Protein AF-A0A6A6DJ45-F1 (afdb_monomer_lite)

Secondary structure (DSSP, 8-state):
-PPP-TTHHHHHHHHHHHHHHHHHHHHHHHHTT-S--HHHHHHHHHHHHHHHHHHHHHHHHHHHHHHHHHTT--HHHHHHHHHHHHHHHHHHHHHHHH--SS-HHHHHHHHHHHHHHHHHHHHHHHHHHHHHHHHT-

Structure (mmCIF, N/CA/C/O backbone):
data_AF-A0A6A6DJ45-F1
#
_entry.id   AF-A0A6A6DJ45-F1
#
loop_
_atom_site.group_PDB
_atom_site.id
_atom_site.type_symbol
_atom_site.label_atom_id
_atom_site.label_alt_id
_atom_site.label_comp_id
_atom_site.label_asym_id
_atom_site.label_entity_id
_atom_site.label_seq_id
_atom_site.pdbx_PDB_ins_code
_atom_site.Cartn_x
_atom_site.Cartn_y
_atom_site.Cartn_z
_atom_site.occupancy
_atom_site.B_iso_or_equiv
_atom_site.auth_seq_id
_atom_site.auth_comp_id
_atom_site.auth_asym_id
_atom_site.auth_atom_id
_atom_site.pdbx_PDB_model_num
ATOM 1 N N . MET A 1 1 ? -21.420 -13.160 11.754 1.00 58.66 1 MET A N 1
ATOM 2 C CA . MET A 1 1 ? -20.255 -12.249 11.829 1.00 58.66 1 MET A CA 1
ATOM 3 C C . MET A 1 1 ? -19.426 -12.450 10.572 1.00 58.66 1 MET A C 1
ATOM 5 O O . MET A 1 1 ? -19.214 -13.600 10.213 1.00 58.66 1 MET A O 1
ATOM 9 N N . ALA A 1 2 ? -19.024 -11.387 9.871 1.00 76.56 2 ALA A N 1
ATOM 10 C CA . ALA A 1 2 ? -18.164 -11.529 8.694 1.00 76.56 2 ALA A CA 1
ATOM 11 C C . ALA A 1 2 ? -16.734 -11.888 9.129 1.00 76.56 2 ALA A C 1
ATOM 13 O O . ALA A 1 2 ? -16.227 -11.306 10.091 1.00 76.56 2 ALA A O 1
ATOM 14 N N . SER A 1 3 ? -16.093 -12.824 8.433 1.00 92.31 3 SER A N 1
ATOM 15 C CA . SER A 1 3 ? -14.705 -13.222 8.690 1.00 92.31 3 SER A CA 1
ATOM 16 C C . SER A 1 3 ? -13.738 -12.061 8.440 1.00 92.31 3 SER A C 1
ATOM 18 O O . SER A 1 3 ? -13.922 -11.282 7.503 1.00 92.31 3 SER A O 1
ATOM 20 N N . ASN A 1 4 ? -12.707 -11.929 9.277 1.00 94.56 4 ASN A N 1
ATOM 21 C CA . ASN A 1 4 ? -11.669 -10.913 9.113 1.00 94.56 4 ASN A CA 1
ATOM 22 C C . ASN A 1 4 ? -10.489 -11.487 8.314 1.00 94.56 4 ASN A C 1
ATOM 24 O O . ASN A 1 4 ? -9.824 -12.416 8.765 1.00 94.56 4 ASN A O 1
ATOM 28 N N . TYR A 1 5 ? -10.237 -10.923 7.137 1.00 95.50 5 TYR A N 1
ATOM 29 C CA . TYR A 1 5 ? -9.173 -11.326 6.219 1.00 95.50 5 TYR A CA 1
ATOM 30 C C . TYR A 1 5 ? -8.051 -10.285 6.122 1.00 95.50 5 TYR A C 1
ATOM 32 O O . TYR A 1 5 ? -7.101 -10.479 5.364 1.00 95.50 5 TYR A O 1
ATOM 40 N N . SER A 1 6 ? -8.125 -9.188 6.884 1.00 95.69 6 SER A N 1
ATOM 41 C CA . SER A 1 6 ? -7.197 -8.060 6.767 1.00 95.69 6 SER A CA 1
ATOM 42 C C . SER A 1 6 ? -5.736 -8.468 6.976 1.00 95.69 6 SER A C 1
ATOM 44 O O . SER A 1 6 ? -4.842 -7.907 6.350 1.00 95.69 6 SER A O 1
ATOM 46 N N . ILE A 1 7 ? -5.487 -9.468 7.831 1.00 96.44 7 ILE A N 1
ATOM 47 C CA . ILE A 1 7 ? -4.138 -9.951 8.149 1.00 96.44 7 ILE A CA 1
ATOM 48 C C . ILE A 1 7 ? -3.430 -10.554 6.929 1.00 96.44 7 ILE A C 1
ATOM 50 O O . ILE A 1 7 ? -2.239 -10.321 6.727 1.00 96.44 7 ILE A O 1
ATOM 54 N N . TYR A 1 8 ? -4.171 -11.238 6.050 1.00 96.88 8 TYR A N 1
ATOM 55 C CA . TYR A 1 8 ? -3.629 -11.785 4.804 1.00 96.88 8 TYR A CA 1
ATOM 56 C C . TYR A 1 8 ? -3.222 -10.680 3.826 1.00 96.88 8 TYR A C 1
ATOM 58 O O . TYR A 1 8 ? -2.338 -10.888 2.997 1.00 96.88 8 TYR A O 1
ATOM 66 N N . GLY A 1 9 ? -3.801 -9.483 3.963 1.00 95.50 9 GLY A N 1
ATOM 67 C CA . GLY A 1 9 ? -3.427 -8.310 3.181 1.00 95.50 9 GLY A CA 1
ATOM 68 C C . GLY A 1 9 ? -1.955 -7.924 3.324 1.00 95.50 9 GLY A C 1
ATOM 69 O O . GLY A 1 9 ? -1.377 -7.431 2.360 1.00 95.50 9 GLY A O 1
ATOM 70 N N . ILE A 1 10 ? -1.323 -8.205 4.471 1.00 96.62 10 ILE A N 1
ATOM 71 C CA . ILE A 1 10 ? 0.112 -7.952 4.681 1.00 96.62 10 ILE A CA 1
ATOM 72 C C . ILE A 1 10 ? 0.944 -8.831 3.741 1.00 96.62 10 ILE A C 1
ATOM 74 O O . ILE A 1 10 ? 1.793 -8.324 3.008 1.00 96.62 10 ILE A O 1
ATOM 78 N N . ALA A 1 11 ? 0.664 -10.138 3.719 1.00 96.81 11 ALA A N 1
ATOM 79 C CA . ALA A 1 11 ? 1.357 -11.083 2.847 1.00 96.81 11 ALA A CA 1
ATOM 80 C C . ALA A 1 11 ? 1.086 -10.775 1.368 1.00 96.81 11 ALA A C 1
ATOM 82 O O . ALA A 1 11 ? 2.019 -10.706 0.571 1.00 96.81 11 ALA A O 1
ATOM 83 N N . VAL A 1 12 ? -0.177 -10.516 1.011 1.00 96.44 12 VAL A N 1
ATOM 84 C CA . VAL A 1 12 ? -0.564 -10.126 -0.353 1.00 96.44 12 VAL A CA 1
ATOM 85 C C . VAL A 1 12 ? 0.198 -8.879 -0.802 1.00 96.44 12 VAL A C 1
ATOM 87 O O . VAL A 1 12 ? 0.717 -8.849 -1.916 1.00 96.44 12 VAL A O 1
ATOM 90 N N . PHE A 1 13 ? 0.316 -7.863 0.053 1.00 96.19 13 PHE A N 1
ATOM 91 C CA . PHE A 1 13 ? 1.012 -6.631 -0.301 1.00 96.19 13 PHE A CA 1
ATOM 92 C C . PHE A 1 13 ? 2.534 -6.803 -0.405 1.00 96.19 13 PHE A C 1
ATOM 94 O O . PHE A 1 13 ? 3.163 -6.211 -1.287 1.00 96.19 13 PHE A O 1
ATOM 101 N N . TRP A 1 14 ? 3.127 -7.657 0.431 1.00 96.31 14 TRP A N 1
ATOM 102 C CA . TRP A 1 14 ? 4.528 -8.049 0.281 1.00 96.31 14 TRP A CA 1
ATOM 103 C C . TRP A 1 14 ? 4.771 -8.704 -1.079 1.00 96.31 14 TRP A C 1
ATOM 105 O O . TRP A 1 14 ? 5.621 -8.241 -1.838 1.00 96.31 14 TRP A O 1
ATOM 115 N N . PHE A 1 15 ? 3.954 -9.698 -1.442 1.00 96.00 15 PHE A N 1
ATOM 116 C CA . PHE A 1 15 ? 4.055 -10.352 -2.747 1.00 96.00 15 PHE A CA 1
ATOM 117 C C . PHE A 1 15 ? 3.794 -9.393 -3.907 1.00 96.00 15 PHE A C 1
ATOM 119 O O . PHE A 1 15 ? 4.418 -9.540 -4.948 1.00 96.00 15 PHE A O 1
ATOM 126 N N . LEU A 1 16 ? 2.934 -8.387 -3.742 1.00 93.88 16 LEU A N 1
ATOM 127 C CA . LEU A 1 16 ? 2.707 -7.361 -4.761 1.00 93.88 16 LEU A CA 1
ATOM 128 C C . LEU A 1 16 ? 3.932 -6.454 -4.982 1.00 93.88 16 LEU A C 1
ATOM 130 O O . LEU A 1 16 ? 4.109 -5.922 -6.076 1.00 93.88 16 LEU A O 1
ATOM 134 N N . SER A 1 17 ? 4.784 -6.285 -3.968 1.00 94.50 17 SER A N 1
ATOM 135 C CA . SER A 1 17 ? 5.960 -5.404 -4.029 1.00 94.50 17 SER A CA 1
ATOM 136 C C . SER A 1 17 ? 7.168 -6.052 -4.725 1.00 94.50 17 SER A C 1
ATOM 138 O O . SER A 1 17 ? 8.067 -5.349 -5.173 1.00 94.50 17 SER A O 1
ATOM 140 N N . VAL A 1 18 ? 7.176 -7.382 -4.876 1.00 95.12 18 VAL A N 1
ATOM 141 C CA . VAL A 1 18 ? 8.285 -8.161 -5.462 1.00 95.12 18 VAL A CA 1
ATOM 142 C C . VAL A 1 18 ? 8.343 -8.138 -7.005 1.00 95.12 18 VAL A C 1
ATOM 144 O O . VAL A 1 18 ? 9.436 -7.962 -7.546 1.00 95.12 18 VAL A O 1
ATOM 147 N N . PRO A 1 19 ? 7.236 -8.287 -7.764 1.00 93.00 19 PRO A N 1
ATOM 148 C CA . PRO A 1 19 ? 7.268 -8.345 -9.226 1.00 93.00 19 PRO A CA 1
ATOM 149 C C . PRO A 1 19 ? 8.011 -7.202 -9.935 1.00 93.00 19 PRO A C 1
ATOM 151 O O . PRO A 1 19 ? 8.752 -7.508 -10.871 1.00 93.00 19 PRO A O 1
ATOM 154 N N . PRO A 1 20 ? 7.886 -5.916 -9.531 1.00 92.00 20 PRO A N 1
ATOM 155 C CA . PRO A 1 20 ? 8.671 -4.852 -10.152 1.00 92.00 20 PRO A CA 1
ATOM 156 C C . PRO A 1 20 ? 10.180 -5.095 -10.027 1.00 92.00 20 PRO A C 1
ATOM 158 O O . PRO A 1 20 ? 10.889 -4.926 -11.013 1.00 92.00 20 PRO A O 1
ATOM 161 N N . HIS A 1 21 ? 10.657 -5.557 -8.866 1.00 94.00 21 HIS A N 1
ATOM 162 C CA . HIS A 1 21 ? 12.071 -5.876 -8.641 1.00 94.00 21 HIS A CA 1
ATOM 163 C C . HIS A 1 21 ? 12.550 -7.013 -9.548 1.00 94.00 21 HIS A C 1
ATOM 165 O O . HIS A 1 21 ? 13.553 -6.882 -10.245 1.00 94.00 21 HIS A O 1
ATOM 171 N N . LEU A 1 22 ? 11.794 -8.115 -9.610 1.00 94.56 22 LEU A N 1
ATOM 172 C CA . LEU A 1 22 ? 12.138 -9.248 -10.476 1.00 94.56 22 LEU A CA 1
ATOM 173 C C . LEU A 1 22 ? 12.192 -8.834 -11.951 1.00 94.56 22 LEU A C 1
ATOM 175 O O . LEU A 1 22 ? 13.090 -9.245 -12.688 1.00 94.56 22 LEU A O 1
ATOM 179 N N . TYR A 1 23 ? 11.257 -7.984 -12.377 1.00 91.38 23 TYR A N 1
ATOM 180 C CA . TYR A 1 23 ? 11.249 -7.471 -13.739 1.00 91.38 23 TYR A CA 1
ATOM 181 C C . TYR A 1 23 ? 12.410 -6.501 -14.003 1.00 91.38 23 TYR A C 1
ATOM 183 O O . TYR A 1 23 ? 13.002 -6.544 -15.082 1.00 91.38 23 TYR A O 1
ATOM 191 N N . ALA A 1 24 ? 12.797 -5.689 -13.016 1.00 91.00 24 ALA A N 1
ATOM 192 C CA . ALA A 1 24 ? 13.973 -4.828 -13.099 1.00 91.00 24 ALA A CA 1
ATOM 193 C C . ALA A 1 24 ? 15.245 -5.661 -13.329 1.00 91.00 24 ALA A C 1
ATOM 195 O O . ALA A 1 24 ? 15.975 -5.417 -14.292 1.00 91.00 24 ALA A O 1
ATOM 196 N N . LEU A 1 25 ? 15.468 -6.698 -12.514 1.00 93.12 25 LEU A N 1
ATOM 197 C CA . LEU A 1 25 ? 16.616 -7.602 -12.647 1.00 93.12 25 LEU A CA 1
ATOM 198 C C . LEU A 1 25 ? 16.658 -8.288 -14.019 1.00 93.12 25 LEU A C 1
ATOM 200 O O . LEU A 1 25 ? 17.724 -8.401 -14.624 1.00 93.12 25 LEU A O 1
ATOM 204 N N . PHE A 1 26 ? 15.502 -8.691 -14.550 1.00 91.38 26 PHE A N 1
ATOM 205 C CA . PHE A 1 26 ? 15.406 -9.271 -15.890 1.00 91.38 26 PHE A CA 1
ATOM 206 C C . PHE A 1 26 ? 15.810 -8.286 -16.999 1.00 91.38 26 PHE A C 1
ATOM 208 O O . PHE A 1 26 ? 16.522 -8.661 -17.934 1.00 91.38 26 PHE A O 1
ATOM 215 N N . ILE A 1 27 ? 15.382 -7.022 -16.908 1.00 89.88 27 ILE A N 1
ATOM 216 C CA . ILE A 1 27 ? 15.779 -5.978 -17.866 1.00 89.88 27 ILE A CA 1
ATOM 217 C C . ILE A 1 27 ? 17.277 -5.700 -17.771 1.00 89.88 27 ILE A C 1
ATOM 219 O O . ILE A 1 27 ? 17.928 -5.567 -18.807 1.00 89.88 27 ILE A O 1
ATOM 223 N N . LEU A 1 28 ? 17.820 -5.647 -16.554 1.00 89.19 28 LEU A N 1
ATOM 224 C CA . LEU A 1 28 ? 19.240 -5.417 -16.318 1.00 89.19 28 LEU A CA 1
ATOM 225 C C . LEU A 1 28 ? 20.101 -6.539 -16.906 1.00 89.19 28 LEU A C 1
ATOM 227 O O . LEU A 1 28 ? 21.056 -6.257 -17.627 1.00 89.19 28 LEU A O 1
ATOM 231 N N . ALA A 1 29 ? 19.721 -7.801 -16.684 1.00 89.38 29 ALA A N 1
ATOM 232 C CA . ALA A 1 29 ? 20.400 -8.948 -17.283 1.00 89.38 29 ALA A CA 1
ATOM 233 C C . ALA A 1 29 ? 20.449 -8.827 -18.815 1.00 89.38 29 ALA A C 1
ATOM 235 O O . ALA A 1 29 ? 21.510 -8.962 -19.414 1.00 89.38 29 ALA A O 1
ATOM 236 N N . LYS A 1 30 ? 19.328 -8.446 -19.442 1.00 86.50 30 LYS A N 1
ATOM 237 C CA . LYS A 1 30 ? 19.248 -8.197 -20.890 1.00 86.50 30 LYS A CA 1
ATOM 238 C C . LYS A 1 30 ? 19.963 -6.933 -21.364 1.00 86.50 30 LYS A C 1
ATOM 240 O O . LYS A 1 30 ? 20.086 -6.742 -22.572 1.00 86.50 30 LYS A O 1
ATOM 245 N N . ALA A 1 31 ? 20.303 -6.001 -20.480 1.00 87.00 31 ALA A N 1
ATOM 246 C CA . ALA A 1 31 ? 20.999 -4.767 -20.836 1.00 87.00 31 ALA A CA 1
ATOM 247 C C . ALA A 1 31 ? 22.511 -4.978 -20.937 1.00 87.00 31 ALA A C 1
ATOM 249 O O . ALA A 1 31 ? 23.172 -4.252 -21.674 1.00 87.00 31 ALA A O 1
ATOM 250 N N . ASN A 1 32 ? 23.053 -5.978 -20.238 1.00 81.81 32 ASN A N 1
ATOM 251 C CA . ASN A 1 32 ? 24.482 -6.278 -20.269 1.00 81.81 32 ASN A CA 1
ATOM 252 C C . ASN A 1 32 ? 24.984 -6.659 -21.667 1.00 81.81 32 ASN A C 1
ATOM 254 O O . ASN A 1 32 ? 26.110 -6.299 -21.999 1.00 81.81 32 ASN A O 1
ATOM 258 N N . ASP A 1 33 ? 24.121 -7.256 -22.490 1.00 84.56 33 ASP A N 1
ATOM 259 C CA . ASP A 1 33 ? 24.430 -7.676 -23.863 1.00 84.56 33 ASP A CA 1
ATOM 260 C C . ASP A 1 33 ? 24.249 -6.562 -24.915 1.00 84.56 33 ASP A C 1
ATOM 262 O O . ASP A 1 33 ? 24.378 -6.809 -26.111 1.00 84.56 33 ASP A O 1
ATOM 266 N N . CYS A 1 34 ? 23.883 -5.342 -24.506 1.00 80.50 34 CYS A N 1
ATOM 267 C CA . CYS A 1 34 ? 23.579 -4.235 -25.420 1.00 80.50 34 CYS A CA 1
ATOM 268 C C . CYS A 1 34 ? 24.689 -3.187 -25.425 1.00 80.50 34 CYS A C 1
ATOM 270 O O . CYS A 1 34 ? 25.221 -2.843 -24.370 1.00 80.50 34 CYS A O 1
ATOM 272 N N . GLU A 1 35 ? 24.965 -2.623 -26.600 1.00 79.38 35 GLU A N 1
ATOM 273 C CA . GLU A 1 35 ? 25.890 -1.497 -26.752 1.00 79.38 35 GLU A CA 1
ATOM 274 C C . GLU A 1 35 ? 25.282 -0.196 -26.194 1.00 79.38 35 GLU A C 1
ATOM 276 O O . GLU A 1 35 ? 25.908 0.468 -25.369 1.00 79.38 35 GLU A O 1
ATOM 281 N N . ASP A 1 36 ? 24.015 0.105 -26.521 1.00 83.94 36 ASP A N 1
ATOM 282 C CA . ASP A 1 36 ? 23.248 1.184 -25.879 1.00 83.94 36 ASP A CA 1
ATOM 283 C C . ASP A 1 36 ? 22.398 0.654 -24.712 1.00 83.94 36 ASP A C 1
ATOM 285 O O . ASP A 1 36 ? 21.398 -0.054 -24.880 1.00 83.94 36 ASP A O 1
ATOM 289 N N . LYS A 1 37 ? 22.812 1.012 -23.495 1.00 87.69 37 LYS A N 1
ATOM 290 C CA . LYS A 1 37 ? 22.194 0.581 -22.230 1.00 87.69 37 LYS A CA 1
ATOM 291 C C . LYS A 1 37 ? 21.220 1.613 -21.662 1.00 87.69 37 LYS A C 1
ATOM 293 O O . LYS A 1 37 ? 20.495 1.308 -20.715 1.00 87.69 37 LYS A O 1
ATOM 298 N N . THR A 1 38 ? 21.167 2.812 -22.235 1.00 85.94 38 THR A N 1
ATOM 299 C CA . THR A 1 38 ? 20.573 4.005 -21.612 1.00 85.94 38 THR A CA 1
ATOM 300 C C . THR A 1 38 ? 19.079 3.831 -21.337 1.00 85.94 38 THR A C 1
ATOM 302 O O . THR A 1 38 ? 18.615 4.004 -20.209 1.00 85.94 38 THR A O 1
ATOM 305 N N . ALA A 1 39 ? 18.311 3.398 -22.342 1.00 84.62 39 ALA A N 1
ATOM 306 C CA . ALA A 1 39 ? 16.864 3.205 -22.210 1.00 84.62 39 ALA A CA 1
ATOM 307 C C . ALA A 1 39 ? 16.496 2.054 -21.253 1.00 84.62 39 ALA A C 1
ATOM 309 O O . ALA A 1 39 ? 15.511 2.132 -20.507 1.00 84.62 39 ALA A O 1
ATOM 310 N N . LYS A 1 40 ? 17.297 0.982 -21.248 1.00 86.69 40 LYS A N 1
ATOM 311 C CA . LYS A 1 40 ? 17.096 -0.164 -20.352 1.00 86.69 40 LYS A CA 1
ATOM 312 C C . LYS A 1 40 ? 17.414 0.203 -18.907 1.00 86.69 40 LYS A C 1
ATOM 314 O O . LYS A 1 40 ? 16.636 -0.151 -18.024 1.00 86.69 40 LYS A O 1
ATOM 319 N N . TRP A 1 41 ? 18.479 0.970 -18.679 1.00 87.38 41 TRP A N 1
ATOM 320 C CA . TRP A 1 41 ? 18.841 1.474 -17.356 1.00 87.38 41 TRP A CA 1
ATOM 321 C C . TRP A 1 41 ? 17.765 2.403 -16.783 1.00 87.38 41 TRP A C 1
ATOM 323 O O . TRP A 1 41 ? 17.302 2.192 -15.665 1.00 87.38 41 TRP A O 1
ATOM 333 N N . ALA A 1 42 ? 17.245 3.335 -17.588 1.00 86.94 42 ALA A N 1
ATOM 334 C CA . ALA A 1 42 ? 16.138 4.199 -17.171 1.00 86.94 42 ALA A CA 1
ATOM 335 C C . ALA A 1 42 ? 14.864 3.408 -16.807 1.00 86.94 42 ALA A C 1
ATOM 337 O O . ALA A 1 42 ? 14.083 3.827 -15.953 1.00 86.94 42 ALA A O 1
ATOM 338 N N . THR A 1 43 ? 14.626 2.263 -17.453 1.00 86.25 43 THR A N 1
ATOM 339 C CA . THR A 1 43 ? 13.494 1.383 -17.119 1.00 86.25 43 THR A CA 1
ATOM 340 C C . THR A 1 43 ? 13.758 0.583 -15.842 1.00 86.25 43 THR A C 1
ATOM 342 O O . THR A 1 43 ? 12.861 0.459 -15.008 1.00 86.25 43 THR A O 1
ATOM 345 N N . PHE A 1 44 ? 14.985 0.082 -15.664 1.00 90.25 44 PHE A N 1
ATOM 346 C CA . PHE A 1 44 ? 15.435 -0.589 -14.444 1.00 90.25 44 PHE A CA 1
ATOM 347 C C . PHE A 1 44 ? 15.249 0.305 -13.213 1.00 90.25 44 PHE A C 1
ATOM 349 O O . PHE A 1 44 ? 14.571 -0.096 -12.268 1.00 90.25 44 PHE A O 1
ATOM 356 N N . GLU A 1 45 ? 15.757 1.540 -13.254 1.00 89.38 45 GLU A N 1
ATOM 357 C CA . GLU A 1 45 ? 15.648 2.485 -12.137 1.00 89.38 45 GLU A CA 1
ATOM 358 C C . GLU A 1 45 ? 14.189 2.753 -11.758 1.00 89.38 45 GLU A C 1
ATOM 360 O O . GLU A 1 45 ? 13.837 2.745 -10.580 1.00 89.38 45 GLU A O 1
ATOM 365 N N . LYS A 1 46 ? 13.302 2.920 -12.746 1.00 86.25 46 LYS A N 1
ATOM 366 C CA . LYS A 1 46 ? 11.867 3.123 -12.494 1.00 86.25 46 LYS A CA 1
ATOM 367 C C . LYS A 1 46 ? 11.227 1.930 -11.787 1.00 86.25 46 LYS A C 1
ATOM 369 O O . LYS A 1 46 ? 10.459 2.122 -10.848 1.00 86.25 46 LYS A O 1
ATOM 374 N N . LEU A 1 47 ? 11.513 0.709 -12.231 1.00 89.62 47 LEU A N 1
ATOM 375 C CA . LEU A 1 47 ? 10.950 -0.497 -11.622 1.00 89.62 47 LEU A CA 1
ATOM 376 C C . LEU A 1 47 ? 11.476 -0.716 -10.198 1.00 89.62 47 LEU A C 1
ATOM 378 O O . LEU A 1 47 ? 10.697 -1.068 -9.310 1.00 89.62 47 LEU A O 1
ATOM 382 N N . GLU A 1 48 ? 12.755 -0.424 -9.962 1.00 91.88 48 GLU A N 1
ATOM 383 C CA . GLU A 1 48 ? 13.348 -0.416 -8.624 1.00 91.88 48 GLU A CA 1
ATOM 384 C C . GLU A 1 48 ? 12.670 0.600 -7.702 1.00 91.88 48 GLU A C 1
ATOM 386 O O . GLU A 1 48 ? 12.338 0.272 -6.564 1.00 91.88 48 GLU A O 1
ATOM 391 N N . LEU A 1 49 ? 12.404 1.816 -8.187 1.00 89.56 49 LEU A N 1
ATOM 392 C CA . LEU A 1 49 ? 11.700 2.842 -7.413 1.00 89.56 49 LEU A CA 1
ATOM 393 C C . LEU A 1 49 ? 10.286 2.394 -7.020 1.00 89.56 49 LEU A C 1
ATOM 395 O O . LEU A 1 49 ? 9.862 2.617 -5.886 1.00 89.56 49 LEU A O 1
ATOM 399 N N . VAL A 1 50 ? 9.567 1.723 -7.921 1.00 89.44 50 VAL A N 1
ATOM 400 C CA . VAL A 1 50 ? 8.224 1.196 -7.633 1.00 89.44 50 VAL A CA 1
ATOM 401 C C . VAL A 1 50 ? 8.272 0.070 -6.598 1.00 89.44 50 VAL A C 1
ATOM 403 O O . VAL A 1 50 ? 7.454 0.062 -5.678 1.00 89.44 50 VAL A O 1
ATOM 406 N N . SER A 1 51 ? 9.234 -0.850 -6.715 1.00 93.31 51 SER A N 1
ATOM 407 C CA . SER A 1 51 ? 9.458 -1.915 -5.727 1.00 93.31 51 SER A CA 1
ATOM 408 C C . SER A 1 51 ? 9.759 -1.338 -4.341 1.00 93.31 51 SER A C 1
ATOM 410 O O . SER A 1 51 ? 9.076 -1.658 -3.365 1.00 93.31 51 SER A O 1
ATOM 412 N N . LYS A 1 52 ? 10.726 -0.414 -4.265 1.00 94.25 52 LYS A N 1
ATOM 413 C CA . LYS A 1 52 ? 11.118 0.260 -3.021 1.00 94.25 52 LYS A CA 1
ATOM 414 C C . LYS A 1 52 ? 9.939 0.987 -2.387 1.00 94.25 52 LYS A C 1
ATOM 416 O O . LYS A 1 52 ? 9.675 0.778 -1.208 1.00 94.25 52 LYS A O 1
ATOM 421 N N . ASN A 1 53 ? 9.149 1.722 -3.174 1.00 92.62 53 ASN A N 1
ATOM 422 C CA . ASN A 1 53 ? 7.934 2.364 -2.669 1.00 92.62 53 ASN A CA 1
ATOM 423 C C . ASN A 1 53 ? 6.939 1.351 -2.080 1.00 92.62 53 ASN A C 1
ATOM 425 O O . ASN A 1 53 ? 6.296 1.63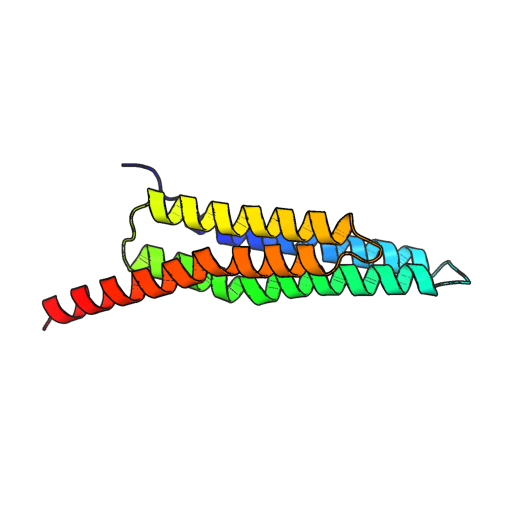6 -1.064 1.00 92.62 53 ASN A O 1
ATOM 429 N N . GLY A 1 54 ? 6.800 0.179 -2.708 1.00 92.75 54 GLY A N 1
ATOM 430 C CA . GLY A 1 54 ? 6.022 -0.945 -2.191 1.00 92.75 54 GLY A CA 1
ATOM 431 C C . GLY A 1 54 ? 6.468 -1.326 -0.780 1.00 92.75 54 GLY A C 1
ATOM 432 O O . GLY A 1 54 ? 5.681 -1.219 0.166 1.00 92.75 54 GLY A O 1
ATOM 433 N N . PHE A 1 55 ? 7.752 -1.651 -0.627 1.00 96.06 55 PHE A N 1
ATOM 434 C CA . PHE A 1 55 ? 8.350 -2.045 0.650 1.00 96.06 55 PHE A CA 1
ATOM 435 C C . PHE A 1 55 ? 8.341 -0.940 1.714 1.00 96.06 55 PHE A C 1
ATOM 437 O O . PHE A 1 55 ? 8.103 -1.233 2.881 1.00 96.06 55 PHE A O 1
ATOM 444 N N . GLU A 1 56 ? 8.505 0.328 1.340 1.00 94.88 56 GLU A N 1
ATOM 445 C CA . GLU A 1 56 ? 8.472 1.467 2.271 1.00 94.88 56 GLU A CA 1
ATOM 446 C C . GLU A 1 56 ? 7.100 1.674 2.931 1.00 94.88 56 GLU A C 1
ATOM 448 O O . GLU A 1 56 ? 7.016 2.153 4.059 1.00 94.88 56 GLU A O 1
ATOM 453 N N . ASN A 1 57 ? 6.004 1.285 2.272 1.00 94.88 57 ASN A N 1
ATOM 454 C CA . ASN A 1 57 ? 4.653 1.403 2.846 1.00 94.88 57 ASN A CA 1
ATOM 455 C C . ASN A 1 57 ? 4.195 0.134 3.572 1.00 94.88 57 ASN A C 1
ATOM 457 O O . ASN A 1 57 ? 3.131 0.121 4.195 1.00 94.88 57 ASN A O 1
ATOM 461 N N . LEU A 1 58 ? 4.973 -0.942 3.484 1.00 94.81 58 LEU A N 1
ATOM 462 C CA . LEU A 1 58 ? 4.667 -2.223 4.108 1.00 94.81 58 LEU A CA 1
ATOM 463 C C . LEU A 1 58 ? 4.603 -2.097 5.642 1.00 94.81 58 LEU A C 1
ATOM 465 O O . LEU A 1 58 ? 3.615 -2.566 6.209 1.00 94.81 58 LEU A O 1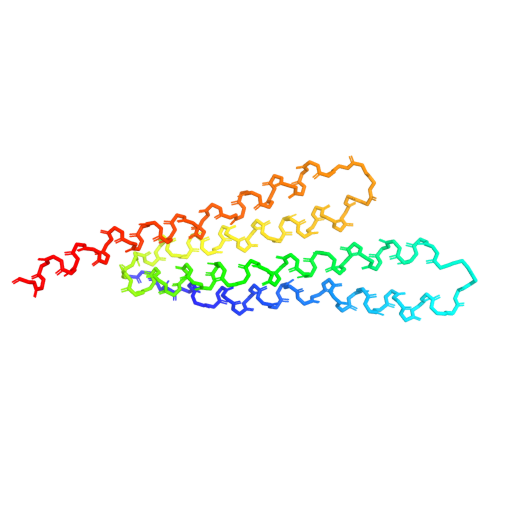
ATOM 469 N N . PRO A 1 59 ? 5.535 -1.386 6.320 1.00 96.69 59 PRO A N 1
ATOM 470 C CA . PRO A 1 59 ? 5.430 -1.117 7.753 1.00 96.69 59 PRO A CA 1
ATOM 471 C C . PRO A 1 59 ? 4.172 -0.331 8.125 1.00 96.69 59 PRO A C 1
ATOM 473 O O . PRO A 1 59 ? 3.510 -0.676 9.099 1.00 96.69 59 PRO A O 1
ATOM 476 N N . LEU A 1 60 ? 3.796 0.681 7.333 1.00 96.12 60 LEU A N 1
ATOM 477 C CA . LEU A 1 60 ? 2.605 1.488 7.600 1.00 96.12 60 LEU A CA 1
ATOM 478 C C . LEU A 1 60 ? 1.324 0.645 7.518 1.00 96.12 60 LEU A C 1
ATOM 480 O O . LEU A 1 60 ? 0.506 0.662 8.439 1.00 96.12 60 LEU A O 1
ATOM 484 N N . SER A 1 61 ? 1.153 -0.121 6.437 1.00 96.81 61 SER A N 1
ATOM 485 C CA . SER A 1 61 ? -0.013 -0.996 6.282 1.00 96.81 61 SER A CA 1
ATOM 486 C C . SER A 1 61 ? -0.014 -2.140 7.293 1.00 96.81 61 SER A C 1
ATOM 488 O O . SER A 1 61 ? -1.074 -2.492 7.808 1.00 96.81 61 SER A O 1
ATOM 490 N N . GLY A 1 62 ? 1.148 -2.735 7.569 1.00 97.56 62 GLY A N 1
ATOM 491 C CA . GLY A 1 62 ? 1.292 -3.807 8.548 1.00 97.56 62 GLY A CA 1
ATOM 492 C C . GLY A 1 62 ? 0.903 -3.336 9.945 1.00 97.56 62 GLY A C 1
ATOM 493 O O . GLY A 1 62 ? 0.048 -3.950 10.580 1.00 97.56 62 GLY A O 1
ATOM 494 N N . ALA A 1 63 ? 1.446 -2.197 10.383 1.00 97.94 63 ALA A N 1
ATOM 495 C CA . ALA A 1 63 ? 1.107 -1.586 11.664 1.00 97.94 63 ALA A CA 1
ATOM 496 C C . ALA A 1 63 ? -0.390 -1.267 11.763 1.00 97.94 63 ALA A C 1
ATOM 498 O O . ALA A 1 63 ? -1.022 -1.624 12.753 1.00 97.94 63 ALA A O 1
ATOM 499 N N . ALA A 1 64 ? -0.980 -0.668 10.726 1.00 97.94 64 ALA A N 1
ATOM 500 C CA . ALA A 1 64 ? -2.405 -0.348 10.697 1.00 97.94 64 ALA A CA 1
ATOM 501 C C . ALA A 1 64 ? -3.302 -1.588 10.845 1.00 97.94 64 ALA A C 1
ATOM 503 O O . ALA A 1 64 ? -4.260 -1.576 11.618 1.00 97.94 64 ALA A O 1
ATOM 504 N N . VAL A 1 65 ? -2.983 -2.673 10.132 1.00 97.94 65 VAL A N 1
ATOM 505 C CA . VAL A 1 65 ? -3.740 -3.930 10.209 1.00 97.94 65 VAL A CA 1
ATOM 506 C C . VAL A 1 65 ? -3.590 -4.586 11.581 1.00 97.94 65 VAL A C 1
ATOM 508 O O . VAL A 1 65 ? -4.585 -5.050 12.139 1.00 97.94 65 VAL A O 1
ATOM 511 N N . ILE A 1 66 ? -2.377 -4.623 12.138 1.00 97.94 66 ILE A N 1
ATOM 512 C CA . ILE A 1 66 ? -2.118 -5.199 13.466 1.00 97.94 66 ILE A CA 1
ATOM 513 C C . ILE A 1 66 ? -2.862 -4.395 14.540 1.00 97.94 66 ILE A C 1
ATOM 515 O O . ILE A 1 66 ? -3.648 -4.970 15.291 1.00 97.94 66 ILE A O 1
ATOM 519 N N . LEU A 1 67 ? -2.688 -3.069 14.563 1.00 97.62 67 LEU A N 1
ATOM 520 C CA . LEU A 1 67 ? -3.344 -2.181 15.526 1.00 97.62 67 LEU A CA 1
ATOM 521 C C . LEU A 1 67 ? -4.870 -2.248 15.421 1.00 97.62 67 LEU A C 1
ATOM 523 O O . LEU A 1 67 ? -5.539 -2.339 16.446 1.00 97.62 67 LEU A O 1
ATOM 527 N N . GLY A 1 68 ? -5.420 -2.285 14.205 1.00 97.00 68 GLY A N 1
ATOM 528 C CA . GLY A 1 68 ? -6.864 -2.399 13.997 1.00 97.00 68 GLY A CA 1
ATOM 529 C C . GLY A 1 68 ? -7.451 -3.708 14.521 1.00 97.00 68 GLY A C 1
ATOM 530 O O . GLY A 1 68 ? -8.534 -3.705 15.109 1.00 97.00 68 GLY A O 1
ATOM 531 N N . ASN A 1 69 ? -6.720 -4.818 14.377 1.00 96.50 69 ASN A N 1
ATOM 532 C CA . ASN A 1 69 ? -7.109 -6.096 14.974 1.00 96.50 69 ASN A CA 1
ATOM 533 C C . ASN A 1 69 ? -7.016 -6.063 16.506 1.00 96.50 69 ASN A C 1
ATOM 535 O O . ASN A 1 69 ? -7.946 -6.512 17.172 1.00 96.50 69 ASN A O 1
ATOM 539 N N . MET A 1 70 ? -5.944 -5.492 17.068 1.00 95.88 70 MET A N 1
ATOM 540 C CA . MET A 1 70 ? -5.782 -5.340 18.522 1.00 95.88 70 MET A CA 1
ATOM 541 C C . MET A 1 70 ? -6.872 -4.457 19.139 1.00 95.88 70 MET A C 1
ATOM 543 O O . MET A 1 70 ? -7.372 -4.762 20.214 1.00 95.88 70 MET A O 1
ATOM 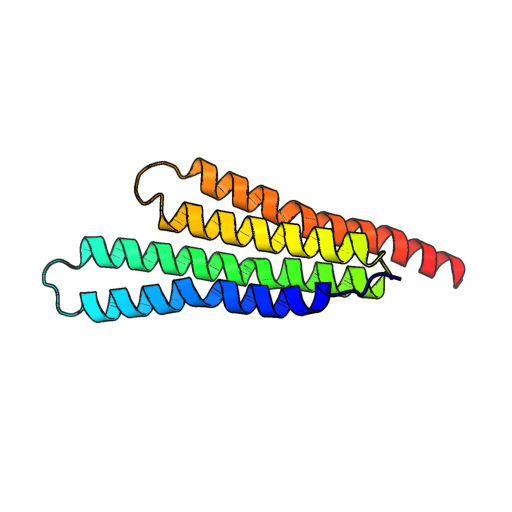547 N N . ALA A 1 71 ? -7.283 -3.401 18.436 1.00 95.62 71 ALA A N 1
ATOM 548 C CA . ALA A 1 71 ? -8.357 -2.490 18.830 1.00 95.62 71 ALA A CA 1
ATOM 549 C C . ALA A 1 71 ? -9.769 -3.011 18.491 1.00 95.62 71 ALA A C 1
ATOM 551 O O . ALA A 1 71 ? -10.739 -2.243 18.504 1.00 95.62 71 ALA A O 1
ATOM 552 N N . THR A 1 72 ? -9.877 -4.292 18.118 1.00 94.94 72 THR A N 1
ATOM 553 C CA . THR A 1 72 ? -11.130 -5.000 17.817 1.00 94.94 72 THR A CA 1
ATOM 554 C C . THR A 1 72 ? -12.040 -4.271 16.817 1.00 94.94 72 THR A C 1
ATOM 556 O O . THR A 1 72 ? -13.273 -4.306 16.915 1.00 94.94 72 THR A O 1
ATOM 559 N N . ILE A 1 73 ? -11.452 -3.576 15.833 1.00 95.62 73 ILE A N 1
ATOM 560 C CA . ILE A 1 73 ? -12.207 -2.892 14.772 1.00 95.62 73 ILE A CA 1
ATOM 561 C C . ILE A 1 73 ? -13.083 -3.910 14.030 1.00 95.62 73 ILE A C 1
ATOM 563 O O . ILE A 1 73 ? -12.689 -5.052 13.795 1.00 95.62 73 ILE A O 1
ATOM 567 N N . ALA A 1 74 ? -14.299 -3.492 13.665 1.00 95.56 74 ALA A N 1
ATOM 568 C CA . ALA A 1 74 ? -15.252 -4.350 12.972 1.00 95.56 74 ALA A CA 1
ATOM 569 C C . ALA A 1 74 ? -14.635 -4.951 11.696 1.00 95.56 74 ALA A C 1
ATOM 571 O O . ALA A 1 74 ? -14.042 -4.236 10.885 1.00 95.56 74 ALA A O 1
ATOM 572 N N . SER A 1 75 ? -14.821 -6.259 11.491 1.00 95.62 75 SER A N 1
ATOM 573 C CA . SER A 1 75 ? -14.203 -7.000 10.381 1.00 95.62 75 SER A CA 1
ATOM 574 C C . SER A 1 75 ? -14.555 -6.436 9.003 1.00 95.62 75 SER A C 1
ATOM 576 O O . SER A 1 75 ? -13.706 -6.421 8.117 1.00 95.62 75 SER A O 1
ATOM 578 N N . GLY A 1 76 ? -15.769 -5.900 8.830 1.00 96.19 76 GLY A N 1
ATOM 579 C CA . GLY A 1 76 ? -16.169 -5.201 7.606 1.00 96.19 76 GLY A CA 1
ATOM 580 C C . GLY A 1 76 ? -15.285 -3.989 7.297 1.00 96.19 76 GLY A C 1
ATOM 581 O O . GLY A 1 76 ? -14.798 -3.858 6.178 1.00 96.19 76 GLY A O 1
ATOM 582 N N . THR A 1 77 ? -15.014 -3.146 8.298 1.00 96.12 77 THR A N 1
ATOM 583 C CA . THR A 1 77 ? -14.127 -1.980 8.165 1.00 96.12 77 THR A CA 1
ATOM 584 C C . THR A 1 77 ? -12.687 -2.409 7.906 1.00 96.12 77 THR A C 1
ATOM 586 O O . THR A 1 77 ? -12.056 -1.883 6.995 1.00 96.12 77 THR A O 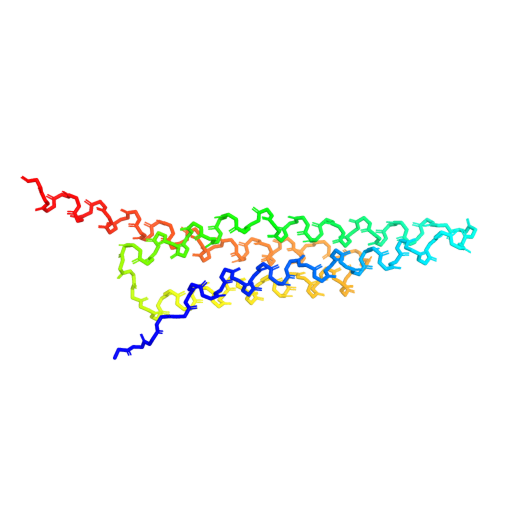1
ATOM 589 N N . MET A 1 78 ? -12.188 -3.405 8.646 1.00 97.75 78 MET A N 1
ATOM 590 C CA . MET A 1 78 ? -10.836 -3.942 8.455 1.00 97.75 78 MET A CA 1
ATOM 591 C C . MET A 1 78 ? -10.630 -4.454 7.027 1.00 97.75 78 MET A C 1
ATOM 593 O O . MET A 1 78 ? -9.697 -4.036 6.344 1.00 97.75 78 MET A O 1
ATOM 597 N N . ASN A 1 79 ? -11.539 -5.303 6.544 1.00 97.12 79 ASN A N 1
ATOM 598 C CA . ASN A 1 79 ? -11.467 -5.864 5.199 1.00 97.12 79 ASN A CA 1
ATOM 599 C C . ASN A 1 79 ? -11.570 -4.775 4.126 1.00 97.12 79 ASN A C 1
ATOM 601 O O . ASN A 1 79 ? -10.764 -4.762 3.200 1.00 97.12 79 ASN A O 1
ATOM 605 N N . ALA A 1 80 ? -12.525 -3.848 4.256 1.00 96.88 80 ALA A N 1
ATOM 606 C CA . ALA A 1 80 ? -12.712 -2.767 3.292 1.00 96.88 80 ALA A CA 1
ATOM 607 C C . ALA A 1 80 ? -11.476 -1.862 3.206 1.00 96.88 80 ALA A C 1
ATOM 609 O O . ALA A 1 80 ? -11.007 -1.572 2.107 1.00 96.88 80 ALA A O 1
ATOM 610 N N . SER A 1 81 ? -10.905 -1.465 4.346 1.00 97.00 81 SER A N 1
ATOM 611 C CA . SER A 1 81 ? -9.701 -0.635 4.386 1.00 97.00 81 SER A CA 1
ATOM 612 C C . SER A 1 81 ? -8.482 -1.356 3.807 1.00 97.00 81 SER A C 1
ATOM 614 O O . SER A 1 81 ? -7.740 -0.758 3.028 1.00 97.00 81 SER A O 1
ATOM 616 N N . THR A 1 82 ? -8.284 -2.639 4.122 1.00 97.12 82 THR A N 1
ATOM 617 C CA . THR A 1 82 ? -7.179 -3.431 3.559 1.00 97.12 82 THR A CA 1
ATOM 618 C C . THR A 1 82 ? -7.332 -3.643 2.054 1.00 97.12 82 THR A C 1
ATOM 620 O O . THR A 1 82 ? -6.363 -3.471 1.317 1.00 97.12 82 THR A O 1
ATOM 623 N N . VAL A 1 83 ? -8.534 -3.971 1.572 1.00 96.75 83 VAL A N 1
ATOM 624 C CA . VAL A 1 83 ? -8.800 -4.123 0.133 1.00 96.75 83 VAL A CA 1
ATOM 625 C C . VAL A 1 83 ? -8.623 -2.795 -0.595 1.00 96.75 83 VAL A C 1
ATOM 627 O O . VAL A 1 83 ? -8.000 -2.776 -1.652 1.00 96.75 83 VAL A O 1
ATOM 630 N N . ALA A 1 84 ? -9.099 -1.682 -0.028 1.00 96.69 84 ALA A N 1
ATOM 631 C CA . ALA A 1 84 ? -8.894 -0.354 -0.599 1.00 96.69 84 ALA A CA 1
ATOM 632 C C . ALA A 1 84 ? -7.401 -0.024 -0.719 1.00 96.69 84 ALA A C 1
ATOM 634 O O . ALA A 1 84 ? -6.951 0.376 -1.791 1.00 96.69 84 ALA A O 1
ATOM 635 N N . PHE A 1 85 ? -6.622 -0.258 0.343 1.00 96.56 85 PHE A N 1
ATOM 636 C CA . PHE A 1 85 ? -5.170 -0.089 0.320 1.00 96.56 85 PHE A CA 1
ATOM 637 C C . PHE A 1 85 ? -4.533 -0.906 -0.813 1.00 96.56 85 PHE A C 1
ATOM 639 O O . PHE A 1 85 ? -3.918 -0.331 -1.710 1.00 96.56 85 PHE A O 1
ATOM 646 N N . VAL A 1 86 ? -4.728 -2.229 -0.828 1.00 96.50 86 VAL A N 1
ATOM 647 C CA . VAL A 1 86 ? -4.128 -3.115 -1.841 1.00 96.50 86 VAL A CA 1
ATOM 648 C C . VAL A 1 86 ? -4.593 -2.741 -3.253 1.00 96.50 86 VAL A C 1
ATOM 650 O O . VAL A 1 86 ? -3.775 -2.668 -4.167 1.00 96.50 86 VAL A O 1
ATOM 653 N N . GLY A 1 87 ? -5.877 -2.437 -3.438 1.00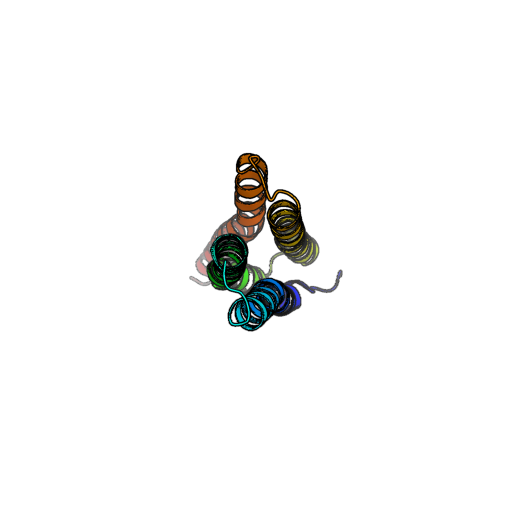 95.12 87 GLY A N 1
ATOM 654 C CA . GLY A 1 87 ? -6.446 -2.026 -4.721 1.00 95.12 87 GLY A CA 1
ATOM 655 C C . GLY A 1 87 ? -5.811 -0.746 -5.265 1.00 95.12 87 GLY A C 1
ATOM 656 O O . GLY A 1 87 ? -5.394 -0.711 -6.424 1.00 95.12 87 GLY A O 1
ATOM 657 N N . PHE A 1 88 ? -5.643 0.282 -4.427 1.00 94.75 88 PHE A N 1
ATOM 658 C CA . PHE A 1 88 ? -4.938 1.501 -4.828 1.00 94.75 88 PHE A CA 1
ATOM 659 C C . PHE A 1 88 ? -3.455 1.251 -5.114 1.00 94.75 88 PHE A C 1
ATOM 661 O O . PHE A 1 88 ? -2.899 1.892 -6.004 1.00 94.75 88 PHE A O 1
ATOM 668 N N . ARG A 1 89 ? -2.814 0.292 -4.435 1.00 91.94 89 ARG A N 1
ATOM 669 C CA . ARG A 1 89 ? -1.426 -0.097 -4.731 1.00 91.94 89 ARG A CA 1
ATOM 670 C C . ARG A 1 89 ? -1.283 -0.811 -6.072 1.00 91.94 89 ARG A C 1
ATOM 672 O O . ARG A 1 89 ? -0.348 -0.514 -6.812 1.00 91.94 89 ARG A O 1
ATOM 679 N N . ILE A 1 90 ? -2.232 -1.674 -6.430 1.00 91.75 90 ILE A N 1
ATOM 680 C CA . ILE A 1 90 ? -2.293 -2.287 -7.765 1.00 91.75 90 ILE A CA 1
ATOM 681 C C . ILE A 1 90 ? -2.517 -1.206 -8.830 1.00 91.75 90 ILE A C 1
ATOM 683 O O . ILE A 1 90 ? -1.837 -1.206 -9.855 1.00 91.75 90 ILE A O 1
ATOM 687 N N . ALA A 1 91 ? -3.422 -0.254 -8.582 1.00 90.00 91 ALA A N 1
ATOM 688 C CA . ALA A 1 91 ? -3.677 0.856 -9.498 1.00 90.00 91 ALA A CA 1
ATOM 689 C C . ALA A 1 91 ? -2.444 1.759 -9.674 1.00 90.00 91 ALA A C 1
ATOM 691 O O . ALA A 1 91 ? -2.100 2.103 -10.804 1.00 90.00 91 ALA A O 1
ATOM 692 N N . TYR A 1 92 ? -1.742 2.082 -8.582 1.00 87.00 92 TYR A N 1
ATOM 693 C CA . TYR A 1 92 ? -0.466 2.797 -8.607 1.00 87.00 92 TYR A CA 1
ATOM 694 C C . TYR A 1 92 ? 0.561 2.064 -9.471 1.00 87.00 92 TYR A C 1
ATOM 696 O O . TYR A 1 92 ? 1.120 2.657 -10.393 1.00 87.00 92 TYR A O 1
ATOM 704 N N . TRP A 1 93 ? 0.758 0.765 -9.225 1.00 85.62 93 TRP A N 1
ATOM 705 C CA . TRP A 1 93 ? 1.680 -0.065 -9.994 1.00 85.62 93 TRP A CA 1
ATOM 706 C C . TRP A 1 93 ? 1.326 -0.080 -11.486 1.00 85.62 93 TRP A C 1
ATOM 708 O O . TRP A 1 93 ? 2.175 0.202 -12.333 1.00 85.62 93 TRP A O 1
ATOM 718 N N . ALA A 1 94 ? 0.057 -0.325 -11.820 1.00 85.00 94 ALA A N 1
ATOM 719 C CA . ALA A 1 94 ? -0.420 -0.357 -13.199 1.00 85.00 94 ALA A CA 1
ATOM 720 C C . ALA A 1 94 ? -0.255 0.997 -13.907 1.00 85.00 94 ALA A C 1
ATOM 722 O O . ALA A 1 94 ? 0.144 1.039 -15.074 1.00 85.00 94 ALA A O 1
ATOM 723 N N . ALA A 1 95 ? -0.528 2.103 -13.208 1.00 82.44 95 ALA A N 1
ATOM 724 C CA . ALA A 1 95 ? -0.322 3.448 -13.729 1.00 82.44 95 ALA A CA 1
ATOM 725 C C . ALA A 1 95 ? 1.164 3.710 -14.010 1.00 82.44 95 ALA A C 1
ATOM 727 O O . ALA A 1 95 ? 1.494 4.250 -15.064 1.00 82.44 95 ALA A O 1
ATOM 728 N N . TYR A 1 96 ? 2.054 3.274 -13.116 1.00 75.31 96 TYR A N 1
ATOM 729 C CA . TYR A 1 96 ? 3.497 3.472 -13.249 1.00 75.31 96 TYR A CA 1
ATOM 730 C C . TYR A 1 96 ? 4.109 2.642 -14.387 1.00 75.31 96 TYR A C 1
ATOM 732 O O . TYR A 1 96 ? 4.949 3.142 -15.131 1.00 75.31 96 TYR A O 1
ATOM 740 N N . VAL A 1 97 ? 3.655 1.397 -14.570 1.00 73.62 97 VAL A N 1
ATOM 741 C CA . VAL A 1 97 ? 4.125 0.520 -15.657 1.00 73.62 97 VAL A CA 1
ATOM 742 C C . VAL A 1 97 ? 3.611 0.985 -17.023 1.00 73.62 97 VAL A C 1
ATOM 744 O O . VAL A 1 97 ? 4.365 0.975 -17.993 1.00 73.62 97 VAL A O 1
ATOM 747 N N . LYS A 1 98 ? 2.340 1.407 -17.127 1.00 72.06 98 LYS A N 1
ATOM 748 C CA . LYS A 1 98 ? 1.747 1.831 -18.410 1.00 72.06 98 LYS A CA 1
ATOM 749 C C . LYS A 1 98 ? 2.123 3.254 -18.819 1.00 72.06 98 LYS A C 1
ATOM 751 O O . LYS A 1 98 ? 2.257 3.529 -20.008 1.00 72.06 98 LYS A O 1
ATOM 756 N N . SER A 1 99 ? 2.276 4.173 -17.870 1.00 60.72 99 SER A N 1
ATOM 757 C CA . SER A 1 99 ? 2.571 5.576 -18.159 1.00 60.72 99 SER A CA 1
ATOM 758 C C . SER A 1 99 ? 4.081 5.816 -18.245 1.00 60.72 99 SER A C 1
ATOM 760 O O . SER A 1 99 ? 4.654 6.508 -17.407 1.00 60.72 99 SER A O 1
ATOM 762 N N . MET A 1 100 ? 4.745 5.276 -19.271 1.00 53.09 100 MET A N 1
ATOM 763 C CA . MET A 1 100 ? 6.199 5.442 -19.423 1.00 53.09 100 MET A CA 1
ATOM 764 C C . MET A 1 100 ? 6.653 6.862 -19.805 1.00 53.09 100 MET A C 1
ATOM 766 O O . MET A 1 100 ? 7.856 7.123 -19.778 1.00 53.09 100 MET A O 1
ATOM 770 N N . ILE A 1 101 ? 5.749 7.791 -20.142 1.00 46.78 101 ILE A N 1
ATOM 771 C CA . ILE A 1 101 ? 6.100 9.101 -20.709 1.00 46.78 101 ILE A CA 1
ATOM 772 C C . ILE A 1 101 ? 5.054 10.161 -20.244 1.00 46.78 101 ILE A C 1
ATOM 774 O O . ILE A 1 101 ? 3.896 10.115 -20.644 1.00 46.78 101 ILE A O 1
ATOM 778 N N . HIS A 1 102 ? 5.449 11.099 -19.366 1.00 46.91 102 HIS A N 1
ATOM 779 C CA . HIS A 1 102 ? 4.781 12.381 -19.004 1.00 46.91 102 HIS A CA 1
ATOM 780 C C . HIS A 1 102 ? 3.557 12.479 -18.052 1.00 46.91 102 HIS A C 1
ATOM 782 O O . HIS A 1 102 ? 3.142 13.605 -17.779 1.00 46.91 102 HIS A O 1
ATOM 788 N N . LYS A 1 103 ? 2.988 11.415 -17.461 1.00 53.50 103 LYS A N 1
ATOM 789 C CA . LYS A 1 103 ? 1.828 11.564 -16.532 1.00 53.50 103 LYS A CA 1
ATOM 790 C C . LYS A 1 103 ? 2.099 11.193 -15.067 1.00 53.50 103 LYS A C 1
ATOM 792 O O . LYS A 1 103 ? 1.335 10.455 -14.448 1.00 53.50 103 LYS A O 1
ATOM 797 N N . THR A 1 104 ? 3.147 11.779 -14.488 1.00 59.56 104 THR A N 1
ATOM 798 C CA . THR A 1 104 ? 3.559 11.636 -13.073 1.00 59.56 104 THR A CA 1
ATOM 799 C C . THR A 1 104 ? 2.432 11.927 -12.065 1.00 59.56 104 THR A C 1
ATOM 801 O O . THR A 1 104 ? 2.414 11.363 -10.974 1.00 59.56 104 THR A O 1
ATOM 804 N N . PHE A 1 105 ? 1.439 12.742 -12.439 1.00 63.59 105 PHE A N 1
ATOM 805 C CA . PHE A 1 105 ? 0.347 13.158 -11.552 1.00 63.59 105 PHE A CA 1
ATOM 806 C C . PHE A 1 105 ? -0.568 12.007 -11.091 1.00 63.59 105 PHE A C 1
ATOM 808 O O . PHE A 1 105 ? -0.967 11.966 -9.928 1.00 63.59 105 PHE A O 1
ATOM 815 N N . PHE A 1 106 ? -0.870 11.037 -11.965 1.00 67.56 106 PHE A N 1
ATOM 816 C CA . PHE A 1 106 ? -1.761 9.924 -11.602 1.00 67.56 106 PHE A CA 1
ATOM 817 C C . PHE A 1 106 ? -1.115 8.974 -10.592 1.00 67.56 106 PHE A C 1
ATOM 819 O O . PHE A 1 106 ? -1.786 8.513 -9.671 1.00 67.56 106 PHE A O 1
ATOM 826 N N . GLY A 1 107 ? 0.193 8.725 -10.726 1.00 70.31 107 GLY A N 1
ATOM 827 C CA . GLY A 1 107 ? 0.950 7.920 -9.767 1.00 70.31 107 GLY A CA 1
ATOM 828 C C . GLY A 1 107 ? 0.917 8.540 -8.371 1.00 70.31 107 GLY A C 1
ATOM 829 O O . GLY A 1 107 ? 0.576 7.869 -7.403 1.00 70.31 107 GLY A O 1
ATOM 830 N N . THR A 1 108 ? 1.170 9.843 -8.262 1.00 80.50 108 THR A N 1
ATOM 831 C CA . THR A 1 108 ? 1.101 10.553 -6.977 1.00 80.50 108 THR A CA 1
ATOM 832 C C . THR A 1 108 ? -0.306 10.526 -6.374 1.00 80.50 108 THR A C 1
ATOM 834 O O . THR A 1 108 ? -0.450 10.278 -5.179 1.00 80.50 108 THR A O 1
ATOM 837 N N . GLY A 1 109 ? -1.354 10.695 -7.187 1.00 83.44 109 GLY A N 1
ATOM 838 C CA . GLY A 1 109 ? -2.743 10.610 -6.724 1.00 83.44 109 GLY A CA 1
ATOM 839 C C . GLY A 1 109 ? -3.097 9.241 -6.133 1.00 83.44 109 GLY A C 1
ATOM 840 O O . GLY A 1 109 ? -3.591 9.163 -5.010 1.00 83.44 109 GLY A O 1
ATOM 841 N N . PHE A 1 110 ? -2.788 8.150 -6.844 1.00 86.81 110 PHE A N 1
ATOM 842 C CA . PHE A 1 110 ? -3.018 6.795 -6.327 1.00 86.81 110 PHE A CA 1
ATOM 843 C C . PHE A 1 110 ? -2.155 6.475 -5.110 1.00 86.81 110 PHE A C 1
ATOM 845 O O . PHE A 1 110 ? -2.621 5.786 -4.202 1.00 86.81 110 PHE A O 1
ATOM 852 N N . TRP A 1 111 ? -0.929 7.003 -5.062 1.00 86.69 111 TRP A N 1
ATOM 853 C CA . TRP A 1 111 ? -0.085 6.894 -3.881 1.00 86.69 111 TRP A CA 1
ATOM 854 C C . TRP A 1 111 ? -0.781 7.523 -2.671 1.00 86.69 111 TRP A C 1
ATOM 856 O O . TRP A 1 111 ? -1.041 6.799 -1.715 1.00 86.69 111 TRP A O 1
ATOM 866 N N . PHE A 1 112 ? -1.198 8.794 -2.745 1.00 89.81 112 PHE A N 1
ATOM 867 C CA . PHE A 1 112 ? -1.901 9.478 -1.650 1.00 89.81 112 PHE A CA 1
ATOM 868 C C . PHE A 1 112 ? -3.185 8.755 -1.229 1.00 89.81 112 PHE A C 1
ATOM 870 O O . PHE A 1 112 ? -3.392 8.523 -0.039 1.00 89.81 112 PHE A O 1
ATOM 877 N N . LEU A 1 113 ? -4.021 8.344 -2.189 1.00 92.19 113 LEU A N 1
ATOM 878 C CA . LEU A 1 113 ? -5.263 7.619 -1.899 1.00 92.19 113 LEU A CA 1
ATOM 879 C C . LEU A 1 113 ? -5.006 6.282 -1.199 1.00 92.19 113 LEU A C 1
ATOM 881 O O . LEU A 1 113 ? -5.775 5.894 -0.321 1.00 92.19 113 LEU A O 1
ATOM 885 N N . SER A 1 114 ? -3.906 5.602 -1.535 1.00 93.56 114 SER A N 1
ATOM 886 C CA . SER A 1 114 ? -3.537 4.351 -0.875 1.00 93.56 114 SER A CA 1
ATOM 887 C C . SER A 1 114 ? -3.172 4.545 0.595 1.00 93.56 114 SER A C 1
ATOM 889 O O . SER A 1 114 ? -3.452 3.666 1.396 1.00 93.56 114 SER A O 1
ATOM 891 N N . VAL A 1 115 ? -2.609 5.689 0.993 1.00 95.19 115 VAL A N 1
ATOM 892 C CA . VAL A 1 115 ? -2.159 5.911 2.380 1.00 95.19 115 VAL A CA 1
ATOM 893 C C . VAL A 1 115 ? -3.322 6.219 3.333 1.00 95.19 115 VAL A C 1
ATOM 895 O O . VAL A 1 115 ? -3.209 6.029 4.542 1.00 95.19 115 VAL A O 1
ATOM 898 N N . ILE A 1 116 ? -4.468 6.660 2.807 1.00 96.44 116 ILE A N 1
ATOM 899 C CA . ILE A 1 116 ? -5.621 7.075 3.617 1.00 96.44 116 ILE A CA 1
ATOM 900 C C . ILE A 1 116 ? -6.204 5.911 4.446 1.00 96.44 116 ILE A C 1
ATOM 902 O O . ILE A 1 116 ? -6.341 6.084 5.659 1.00 96.44 116 ILE A O 1
ATOM 906 N N . PRO A 1 117 ? -6.519 4.724 3.881 1.00 97.38 117 PRO A N 1
ATOM 907 C CA . PRO A 1 117 ? -7.037 3.603 4.665 1.00 97.38 117 PRO A CA 1
ATOM 908 C C . PRO A 1 117 ? -6.167 3.171 5.861 1.00 97.38 117 PRO A C 1
ATOM 910 O O . PRO A 1 117 ? -6.724 3.046 6.955 1.00 97.38 117 PRO A O 1
ATOM 913 N N . PRO A 1 118 ? -4.840 2.952 5.735 1.00 97.19 118 PRO A N 1
ATOM 914 C CA . PRO A 1 118 ? -4.028 2.574 6.889 1.00 97.19 118 PRO A CA 1
ATOM 915 C C . PRO A 1 118 ? -3.933 3.691 7.937 1.00 97.19 118 PRO A C 1
ATOM 917 O O . PRO A 1 118 ? -4.013 3.397 9.128 1.00 97.19 118 PRO A O 1
ATOM 920 N N . LEU A 1 119 ? -3.853 4.966 7.535 1.00 97.38 119 LEU A N 1
ATOM 921 C CA . LEU A 1 119 ? -3.881 6.088 8.485 1.00 97.38 119 LEU A CA 1
ATOM 922 C C . LEU A 1 119 ? -5.213 6.170 9.242 1.00 97.38 119 LEU A C 1
ATOM 924 O O . LEU A 1 119 ? -5.223 6.367 10.457 1.00 97.38 119 LEU A O 1
ATOM 928 N N . TYR A 1 120 ? -6.331 5.954 8.545 1.00 97.12 120 TYR A N 1
ATOM 929 C CA . TYR A 1 120 ? -7.651 5.866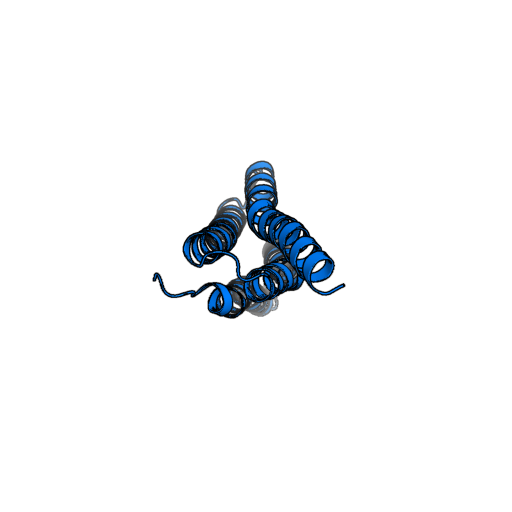 9.164 1.00 97.12 120 TYR A CA 1
ATOM 930 C C . TYR A 1 120 ? -7.716 4.738 10.200 1.00 97.12 120 TYR A C 1
ATOM 932 O O . TYR A 1 120 ? -8.174 4.967 11.319 1.00 97.12 120 TYR A O 1
ATOM 940 N N . LEU A 1 121 ? -7.225 3.539 9.866 1.00 97.56 121 LEU A N 1
ATOM 941 C CA . LEU A 1 121 ? -7.204 2.412 10.801 1.00 97.56 121 LEU A CA 1
ATOM 942 C C . LEU A 1 121 ? -6.355 2.711 12.038 1.00 97.56 121 LEU A C 1
ATOM 944 O O . LEU A 1 121 ? -6.790 2.404 13.146 1.00 97.56 121 LEU A O 1
ATOM 948 N N . ILE A 1 122 ? -5.189 3.344 11.884 1.00 97.56 122 ILE A N 1
ATOM 949 C CA . ILE A 1 122 ? -4.339 3.744 13.017 1.00 97.56 122 ILE A CA 1
ATOM 950 C C . ILE A 1 122 ? -5.089 4.718 13.934 1.00 97.56 122 ILE A C 1
ATOM 952 O O . ILE A 1 122 ? -5.167 4.488 15.142 1.00 97.56 122 ILE A O 1
ATOM 956 N N . ALA A 1 123 ? -5.699 5.764 13.370 1.00 97.00 123 ALA A N 1
ATOM 957 C CA . ALA A 1 123 ? -6.452 6.751 14.142 1.00 97.00 123 ALA A CA 1
ATOM 958 C C . ALA A 1 123 ? -7.664 6.126 14.857 1.00 97.00 123 ALA A C 1
ATOM 960 O O . ALA A 1 123 ? -7.879 6.355 16.050 1.00 97.00 123 ALA A O 1
ATOM 961 N N . ALA A 1 124 ? -8.425 5.284 14.153 1.00 95.38 124 ALA A N 1
ATOM 962 C CA . ALA A 1 124 ? -9.564 4.563 14.715 1.00 95.38 124 ALA A CA 1
ATOM 963 C C . ALA A 1 124 ? -9.143 3.603 15.841 1.00 95.38 124 ALA A C 1
ATOM 965 O O . ALA A 1 124 ? -9.846 3.486 16.847 1.00 95.38 124 ALA A O 1
ATOM 966 N N . SER A 1 125 ? -7.984 2.954 15.697 1.00 96.56 125 SER A N 1
ATOM 967 C CA . SER A 1 125 ? -7.421 2.061 16.713 1.00 96.56 125 SER A CA 1
ATOM 968 C C . SER A 1 125 ? -7.036 2.828 17.972 1.00 96.56 125 SER A C 1
ATOM 970 O O . SER A 1 125 ? -7.426 2.432 19.068 1.00 96.56 125 SER A O 1
ATOM 972 N N . GLY A 1 126 ? -6.341 3.961 17.822 1.00 95.19 126 GLY A N 1
ATOM 973 C CA . GLY A 1 126 ? -5.942 4.812 18.946 1.00 95.19 126 GLY A CA 1
ATOM 974 C C . GLY A 1 126 ? -7.137 5.269 19.786 1.00 95.19 126 GLY A C 1
ATOM 975 O O . GLY A 1 126 ? -7.133 5.110 21.005 1.00 95.19 126 GLY A O 1
ATOM 976 N N . GLY A 1 127 ? -8.211 5.732 19.135 1.00 92.88 127 GLY A N 1
ATOM 977 C CA . GLY A 1 127 ? -9.424 6.173 19.829 1.00 92.88 127 GLY A CA 1
ATOM 978 C C . GLY A 1 127 ? -10.172 5.062 20.581 1.00 92.88 127 GLY A C 1
ATOM 979 O O . GLY A 1 127 ? -10.887 5.351 21.540 1.00 92.88 127 GLY A O 1
ATOM 980 N N . ARG A 1 128 ? -10.026 3.794 20.175 1.00 92.31 128 ARG A N 1
ATOM 981 C CA . ARG A 1 128 ? -10.615 2.644 20.882 1.00 92.31 128 ARG A CA 1
ATOM 982 C C . ARG A 1 128 ? -9.741 2.160 22.029 1.00 92.31 128 ARG A C 1
ATOM 984 O O . ARG A 1 128 ? -10.246 2.013 23.138 1.00 92.31 128 ARG A O 1
ATOM 991 N N . LEU A 1 129 ? -8.444 1.991 21.783 1.00 93.31 129 LEU A N 1
ATOM 992 C CA . LEU A 1 129 ? -7.489 1.546 22.800 1.00 93.31 129 LEU A CA 1
ATOM 993 C C . LEU A 1 129 ? -7.442 2.512 23.990 1.00 93.31 129 LEU A C 1
ATOM 995 O O . LEU A 1 129 ? -7.420 2.069 25.134 1.00 93.31 129 LEU A O 1
ATOM 999 N N . GLN A 1 130 ? -7.523 3.822 23.741 1.00 92.19 130 GLN A N 1
ATOM 1000 C CA . GLN A 1 130 ? -7.594 4.818 24.811 1.00 92.19 130 GLN A CA 1
ATOM 1001 C C . GLN A 1 130 ? -8.841 4.641 25.692 1.00 92.19 130 GLN A C 1
ATOM 1003 O O . GLN A 1 130 ? -8.751 4.712 26.915 1.00 92.19 130 GLN A O 1
ATOM 1008 N N . LYS A 1 131 ? -10.011 4.387 25.091 1.00 89.19 131 LYS A N 1
ATOM 1009 C CA . LYS A 1 131 ? -11.256 4.163 25.845 1.00 89.19 131 LYS A CA 1
ATOM 1010 C C . LYS A 1 131 ? -11.184 2.894 26.686 1.00 89.19 131 LYS A C 1
ATOM 1012 O O . LYS A 1 131 ? -11.620 2.906 27.830 1.00 89.19 131 LYS A O 1
ATOM 1017 N N . GLU A 1 132 ? -10.615 1.822 26.140 1.00 85.94 132 GLU A N 1
ATOM 1018 C CA . GLU A 1 132 ? -10.423 0.577 26.887 1.00 85.94 132 GLU A CA 1
ATOM 1019 C C . GLU A 1 132 ? -9.472 0.748 28.073 1.00 85.94 132 GLU A C 1
ATOM 1021 O O . GLU A 1 132 ? -9.716 0.176 29.132 1.00 85.94 132 GLU A O 1
ATOM 1026 N N . GLN A 1 133 ? -8.413 1.548 27.927 1.00 85.50 133 GLN A N 1
ATOM 1027 C CA . GLN A 1 133 ? -7.496 1.848 29.028 1.00 85.50 133 GLN A CA 1
ATOM 1028 C C . GLN A 1 133 ? -8.174 2.641 30.149 1.00 85.50 133 GLN A C 1
ATOM 1030 O O . GLN A 1 133 ? -7.955 2.331 31.315 1.00 85.50 133 GLN A O 1
ATOM 1035 N N . LEU A 1 134 ? -9.033 3.609 29.814 1.00 82.75 134 LEU A N 1
ATOM 1036 C CA . LEU A 1 134 ? -9.762 4.410 30.805 1.00 82.75 134 LEU A CA 1
ATOM 1037 C C . LEU A 1 134 ? -10.760 3.592 31.638 1.00 82.75 134 LEU A C 1
ATOM 1039 O O . LEU A 1 134 ? -11.020 3.954 32.775 1.00 82.75 134 LEU A O 1
ATOM 1043 N N . ILE A 1 135 ? -11.315 2.505 31.095 1.00 82.75 135 ILE A N 1
ATOM 1044 C CA . ILE A 1 135 ? -12.262 1.631 31.816 1.00 82.75 135 ILE A CA 1
ATOM 1045 C C . ILE A 1 135 ? -11.535 0.684 32.792 1.00 82.75 135 ILE A C 1
ATOM 1047 O O . ILE A 1 135 ? -12.156 0.121 33.688 1.00 82.75 135 ILE A O 1
ATOM 1051 N N . ARG A 1 136 ? -10.225 0.473 32.612 1.00 78.44 136 ARG A N 1
ATOM 1052 C CA . ARG A 1 136 ? -9.422 -0.460 33.421 1.00 78.44 136 ARG A CA 1
ATOM 1053 C C . ARG A 1 136 ? -8.755 0.182 34.648 1.00 78.44 136 ARG A C 1
ATOM 1055 O O . ARG A 1 136 ? -8.058 -0.537 35.361 1.00 78.44 136 ARG A O 1
ATOM 1062 N N . ILE A 1 137 ? -8.929 1.487 34.863 1.00 68.00 137 ILE A N 1
ATOM 1063 C CA . ILE A 1 137 ? -8.416 2.258 36.012 1.00 68.00 137 ILE A CA 1
ATOM 1064 C C . ILE A 1 137 ? -9.585 2.550 36.950 1.00 68.00 137 ILE A C 1
ATOM 1066 O O . ILE A 1 137 ? -9.388 2.404 38.175 1.00 68.00 137 ILE A O 1
#

Organism: NCBI:txid1314779

Radius of gyration: 18.62 Å; chains: 1; bounding box: 46×26×63 Å

Sequence (137 aa):
MASNYSIYGIAVFWFLSVPPHLYALFILAKANDCEDKTAKWATFEKLELVSKNGFENLPLSGAAVILGNMATIASGTMNASTVAFVGFRIAYWAAYVKSMIHKTFFGTGFWFLSVIPPLYLIAASGGRLQKEQLIRI

InterPro domains:
  IPR001129 Membrane-associated, eicosanoid/glutathione metabolism (MAPEG) protein [PF01124] (37-124)
  IPR023352 Membrane associated eicosanoid/glutathione metabolism-like domain superfamily [G3DSA:1.20.120.550] (10-125)
  IPR023352 Membrane associated eicosanoid/glutathione metabolism-like domain superfamily [SSF161084] (37-122)

Foldseek 3Di:
DDDAPLQVLLVVLLVVLCVLQVVLVVLVVVLVPDPDNPVSVVSSVLSVVLSVLSVVCSVLSNVLLVLLVVLVPDRVLSVVLSCQLVVLSVVLVVCSVPCPDDDVPSNVVSSVSNNVSSVVSNVVSVVSVVVVVVVVD

pLDDT: mean 89.14, std 10.74, range [46.78, 97.94]